Protein AF-A0A6A0AMP9-F1 (afdb_monomer_lite)

Foldseek 3Di:
DFDDFQNDTLDDDPPVCLQPPPPFPQSPVVNDDKAKDFQPDPQCVLQVAHDPAGIKIFDLVQKDKFLDDDSRWFKWFFADWDPPDQKIKTWIAGPVRRIDIHIDGPVCCVPPNVDDGRRMMTMHGNSVRMDGDDPVRNDRDHDD

Sequence (144 aa):
VVIFNRGRIEQQGSPNDIIKKPATPFIMKFVGETNQVPATAQLLRRVGFHTGKAWAMFRPSDMQISKTCSDKGAAAVVVERTNLGWTLKYLLRFDDDVEVEYSVARDQDERQYNFSIGQRIFVYVPPECIMGFEMHEIESAPLH

Secondary structure (DSSP, 8-state):
-EEEETTEEEEES-HHHHHHS-SSHHHHHHSS--EEEETT-HHHHHHT---SSSEEEE-GGG-EEESS--TTPEEEEEEEEEEETTEEEEEEEETTS-EEEEEEEHHHIIIII-PPTT-EEEEE--GGG-EEE-GGGS------

pLDDT: mean 92.0, std 8.62, range [39.75, 98.62]

Structure (mmCIF, N/CA/C/O backbone):
data_AF-A0A6A0AMP9-F1
#
_entry.id   AF-A0A6A0AMP9-F1
#
loop_
_atom_site.group_PDB
_atom_site.id
_atom_site.type_symbol
_atom_site.label_atom_id
_atom_site.label_alt_id
_atom_site.label_comp_id
_atom_site.label_asym_id
_atom_site.label_entity_id
_atom_site.label_seq_id
_atom_site.pdbx_PDB_ins_code
_atom_site.Cartn_x
_atom_site.Cartn_y
_atom_site.Cartn_z
_atom_site.occupancy
_atom_site.B_iso_or_equiv
_atom_site.auth_seq_id
_atom_site.auth_comp_id
_atom_site.auth_asym_id
_atom_site.auth_atom_id
_atom_site.pdbx_PDB_model_num
ATOM 1 N N . VAL A 1 1 ? 14.291 13.032 -16.143 1.00 87.88 1 VAL A N 1
ATOM 2 C CA . VAL A 1 1 ? 14.823 11.882 -15.377 1.00 87.88 1 VAL A CA 1
ATOM 3 C C . VAL A 1 1 ? 14.732 10.649 -16.250 1.00 87.88 1 VAL A C 1
ATOM 5 O O . VAL A 1 1 ? 13.761 10.518 -16.989 1.00 87.88 1 VAL A O 1
ATOM 8 N N . VAL A 1 2 ? 15.753 9.796 -16.205 1.00 90.19 2 VAL A N 1
ATOM 9 C CA . VAL A 1 2 ? 15.781 8.503 -16.898 1.00 90.19 2 VAL A CA 1
ATOM 10 C C . VAL A 1 2 ? 16.097 7.440 -15.854 1.00 90.19 2 VAL A C 1
ATOM 12 O O . VAL A 1 2 ? 17.065 7.602 -15.113 1.00 90.19 2 VAL A O 1
ATOM 15 N N . ILE A 1 3 ? 15.279 6.393 -15.782 1.00 88.62 3 ILE A N 1
ATOM 16 C CA . ILE A 1 3 ? 15.514 5.225 -14.933 1.00 88.62 3 ILE A CA 1
ATOM 17 C C . ILE A 1 3 ? 15.937 4.062 -15.827 1.00 88.62 3 ILE A C 1
ATOM 19 O O . ILE A 1 3 ? 15.292 3.785 -16.840 1.00 88.62 3 ILE A O 1
ATOM 23 N N . PHE A 1 4 ? 17.026 3.399 -15.447 1.00 89.56 4 PHE A N 1
ATOM 24 C CA . PHE A 1 4 ? 17.556 2.229 -16.137 1.00 89.56 4 PHE A CA 1
ATOM 25 C C . PHE A 1 4 ? 17.345 0.972 -15.301 1.00 89.56 4 PHE A C 1
ATOM 27 O O . PHE A 1 4 ? 17.499 1.001 -14.081 1.00 89.56 4 PHE A O 1
ATOM 34 N N . ASN A 1 5 ? 17.077 -0.138 -15.977 1.00 85.50 5 ASN A N 1
ATOM 35 C CA . ASN A 1 5 ? 17.053 -1.469 -15.392 1.00 85.50 5 ASN A CA 1
ATOM 36 C C . ASN A 1 5 ? 17.760 -2.434 -16.353 1.00 85.50 5 ASN A C 1
ATOM 38 O O . ASN A 1 5 ? 17.485 -2.434 -17.553 1.00 85.50 5 ASN A O 1
ATOM 42 N N . ARG A 1 6 ? 18.727 -3.214 -15.853 1.00 84.19 6 ARG A N 1
ATOM 43 C CA . ARG A 1 6 ? 19.511 -4.186 -16.650 1.00 84.19 6 ARG A CA 1
ATOM 44 C C . ARG A 1 6 ? 20.047 -3.624 -17.983 1.00 84.19 6 ARG A C 1
ATOM 46 O O . ARG A 1 6 ? 19.963 -4.261 -19.030 1.00 84.19 6 ARG A O 1
ATOM 53 N N . GLY A 1 7 ? 20.575 -2.398 -17.950 1.00 85.38 7 GLY A N 1
ATOM 54 C CA . GLY A 1 7 ? 21.169 -1.732 -19.117 1.00 85.38 7 GLY A CA 1
ATOM 55 C C . GLY A 1 7 ? 20.169 -1.214 -20.159 1.00 85.38 7 GLY A C 1
ATOM 56 O O . GLY A 1 7 ? 20.590 -0.733 -21.209 1.00 85.38 7 GLY A O 1
ATOM 57 N N . ARG A 1 8 ? 18.860 -1.277 -19.889 1.00 87.19 8 ARG A N 1
ATOM 58 C CA . ARG A 1 8 ? 17.802 -0.727 -20.748 1.00 87.19 8 ARG A CA 1
ATOM 59 C C . ARG A 1 8 ? 17.108 0.441 -20.060 1.00 87.19 8 ARG A C 1
ATOM 61 O O . ARG A 1 8 ? 17.032 0.482 -18.834 1.00 87.19 8 ARG A O 1
ATOM 68 N N . ILE A 1 9 ? 16.624 1.398 -20.854 1.00 90.88 9 ILE A N 1
ATOM 69 C CA . ILE A 1 9 ? 15.754 2.460 -20.342 1.00 90.88 9 ILE A CA 1
ATOM 70 C C . ILE A 1 9 ? 14.437 1.806 -19.939 1.00 90.88 9 ILE A C 1
ATOM 72 O O . ILE A 1 9 ? 13.746 1.241 -20.782 1.00 90.88 9 ILE A O 1
ATOM 76 N N . GLU A 1 10 ? 14.113 1.903 -18.657 1.00 92.12 10 GLU A N 1
ATOM 77 C CA . GLU A 1 10 ? 12.860 1.403 -18.105 1.00 92.12 10 GLU A CA 1
ATOM 78 C C . GLU A 1 10 ? 11.767 2.472 -18.235 1.00 92.12 10 GLU A C 1
ATOM 80 O O . GLU A 1 10 ? 10.661 2.199 -18.692 1.00 92.12 10 GLU A O 1
ATOM 85 N N . GLN A 1 11 ? 12.094 3.723 -17.885 1.00 93.56 11 GLN A N 1
ATOM 86 C CA . GLN A 1 11 ? 11.204 4.866 -18.082 1.00 93.56 11 GLN A CA 1
ATOM 87 C C . GLN A 1 11 ? 11.986 6.183 -18.168 1.00 93.56 11 GLN A C 1
ATOM 89 O O . GLN A 1 11 ? 12.971 6.401 -17.459 1.00 93.56 11 GLN A O 1
ATOM 94 N N . GLN A 1 12 ? 11.511 7.096 -19.013 1.00 94.69 12 GLN A N 1
ATOM 95 C CA . GLN A 1 12 ? 12.034 8.453 -19.160 1.00 94.69 12 GLN A CA 1
ATOM 96 C C . GLN A 1 12 ? 10.887 9.468 -19.085 1.00 94.69 12 GLN A C 1
ATOM 98 O O . GLN A 1 12 ? 9.855 9.290 -19.723 1.00 94.69 12 GLN A O 1
ATOM 103 N N . GLY A 1 13 ? 11.071 10.541 -18.313 1.00 92.75 13 GLY A N 1
ATOM 104 C CA . GLY A 1 13 ? 10.057 11.586 -18.132 1.00 92.75 13 GLY A CA 1
ATOM 105 C C . GLY A 1 13 ? 10.450 12.641 -17.098 1.00 92.75 13 GLY A C 1
ATOM 106 O O . GLY A 1 13 ? 11.598 12.682 -16.635 1.00 92.75 13 GLY A O 1
ATOM 107 N N . SER A 1 14 ? 9.513 13.514 -16.720 1.00 94.62 14 SER A N 1
ATOM 108 C CA . SER A 1 14 ? 9.728 14.412 -15.579 1.00 94.62 14 SER A CA 1
ATOM 109 C C . SER A 1 14 ? 9.754 13.607 -14.268 1.00 94.62 14 SER A C 1
ATOM 111 O O . SER A 1 14 ? 9.131 12.545 -14.204 1.00 94.62 14 SER A O 1
ATOM 113 N N . PRO A 1 15 ? 10.434 14.076 -13.201 1.00 89.44 15 PRO A N 1
ATOM 114 C CA . PRO A 1 15 ? 10.394 13.395 -11.902 1.00 89.44 15 PRO A CA 1
ATOM 115 C C . PRO A 1 15 ? 8.958 13.114 -11.434 1.00 89.44 15 PRO A C 1
ATOM 117 O O . PRO A 1 15 ? 8.649 12.026 -10.960 1.00 89.44 15 PRO A O 1
ATOM 120 N N . ASN A 1 16 ? 8.064 14.083 -11.635 1.00 90.81 16 ASN A N 1
ATOM 121 C CA . ASN A 1 16 ? 6.664 13.977 -11.251 1.00 90.81 16 ASN A CA 1
ATOM 122 C C . ASN A 1 16 ? 5.909 12.906 -12.061 1.00 90.81 16 ASN A C 1
ATOM 124 O O . ASN A 1 16 ? 5.075 12.211 -11.488 1.00 90.81 16 ASN A O 1
ATOM 128 N N . ASP A 1 17 ? 6.211 12.729 -13.351 1.00 90.81 17 ASP A N 1
ATOM 129 C CA . ASP A 1 17 ? 5.583 11.680 -14.169 1.00 90.81 17 ASP A CA 1
ATOM 130 C C . ASP A 1 17 ? 6.029 10.286 -13.736 1.00 90.81 17 ASP A C 1
ATOM 132 O O . ASP A 1 17 ? 5.190 9.406 -13.577 1.00 90.81 17 ASP A O 1
ATOM 136 N N . ILE A 1 18 ? 7.329 10.106 -13.481 1.00 89.31 18 ILE A N 1
ATOM 137 C CA . ILE A 1 18 ? 7.886 8.842 -12.978 1.00 89.31 18 ILE A CA 1
ATOM 138 C C . ILE A 1 18 ? 7.213 8.446 -11.653 1.00 89.31 18 ILE A C 1
ATOM 140 O O . ILE A 1 18 ? 6.854 7.289 -11.450 1.00 89.31 18 ILE A O 1
ATOM 144 N N . ILE A 1 19 ? 6.995 9.421 -10.764 1.00 86.69 19 ILE A N 1
ATOM 145 C CA . ILE A 1 19 ? 6.339 9.198 -9.472 1.00 86.69 19 ILE A CA 1
ATOM 146 C C . ILE A 1 19 ? 4.851 8.892 -9.645 1.00 86.69 19 ILE A C 1
ATOM 148 O O . ILE A 1 19 ? 4.359 7.953 -9.023 1.00 86.69 19 ILE A O 1
ATOM 152 N N . LYS A 1 20 ? 4.116 9.689 -10.426 1.00 87.31 20 LYS A N 1
ATOM 153 C CA . LYS A 1 20 ? 2.647 9.603 -10.499 1.00 87.31 20 LYS A CA 1
ATOM 154 C C . LYS A 1 20 ? 2.141 8.521 -11.443 1.00 87.31 20 LYS A C 1
ATOM 156 O O . LYS A 1 20 ? 1.018 8.062 -11.279 1.00 87.31 20 LYS A O 1
ATOM 161 N N . LYS A 1 21 ? 2.929 8.165 -12.454 1.00 89.62 21 LYS A N 1
ATOM 162 C CA . LYS A 1 21 ? 2.565 7.220 -13.512 1.00 89.62 21 LYS A CA 1
ATOM 163 C C . LYS A 1 21 ? 3.736 6.265 -13.760 1.00 89.62 21 LYS A C 1
ATOM 165 O O . LYS A 1 21 ? 4.399 6.370 -14.798 1.00 89.62 21 LYS A O 1
ATOM 170 N N . PRO A 1 22 ? 4.031 5.370 -12.801 1.00 92.00 22 PRO A N 1
ATOM 171 C CA . PRO A 1 22 ? 5.042 4.346 -13.011 1.00 92.00 22 PRO A CA 1
ATOM 172 C C . PRO A 1 22 ? 4.619 3.458 -14.186 1.00 92.00 22 PRO A C 1
ATOM 174 O O . PRO A 1 22 ? 3.502 2.947 -14.214 1.00 92.00 22 PRO A O 1
ATOM 177 N N . ALA A 1 23 ? 5.498 3.303 -15.174 1.00 91.44 23 ALA 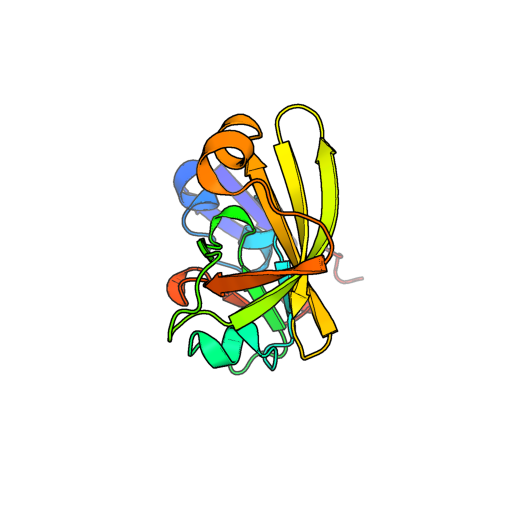A N 1
ATOM 178 C CA . ALA A 1 23 ? 5.209 2.519 -16.373 1.00 91.44 23 ALA A CA 1
ATOM 179 C C . ALA A 1 23 ? 5.328 1.008 -16.133 1.00 91.44 23 ALA A C 1
ATOM 181 O O . ALA A 1 23 ? 4.727 0.226 -16.866 1.00 91.44 23 ALA A O 1
ATOM 182 N N . THR A 1 24 ? 6.103 0.599 -15.124 1.00 94.25 24 THR A N 1
ATOM 183 C CA . THR A 1 24 ? 6.372 -0.810 -14.820 1.00 94.25 24 THR A CA 1
ATOM 184 C C . THR A 1 24 ? 6.345 -1.080 -13.311 1.00 94.25 24 THR A C 1
ATOM 186 O O . THR A 1 24 ? 6.559 -0.151 -12.518 1.00 94.25 24 THR A O 1
ATOM 189 N N . PRO A 1 25 ? 6.137 -2.348 -12.894 1.00 94.19 25 PRO A N 1
ATOM 190 C CA . PRO A 1 25 ? 6.220 -2.757 -11.490 1.00 94.19 25 PRO A CA 1
ATOM 191 C C . PRO A 1 25 ? 7.554 -2.372 -10.842 1.00 94.19 25 PRO A C 1
ATOM 193 O O . PRO A 1 25 ? 7.590 -1.912 -9.699 1.00 94.19 25 PRO A O 1
ATOM 196 N N . PHE A 1 26 ? 8.651 -2.491 -11.597 1.00 94.19 26 PHE A N 1
ATOM 197 C CA . PHE A 1 26 ? 9.975 -2.061 -11.163 1.00 94.19 26 PHE A CA 1
ATOM 198 C C . PHE A 1 26 ? 9.994 -0.576 -10.797 1.00 94.19 26 PHE A C 1
ATOM 200 O O . PHE A 1 26 ? 10.429 -0.228 -9.702 1.00 94.19 26 PHE A O 1
ATOM 207 N N . ILE A 1 27 ? 9.488 0.303 -11.671 1.00 93.25 27 ILE A N 1
ATOM 208 C CA . ILE A 1 27 ? 9.450 1.744 -11.385 1.00 93.25 27 ILE A CA 1
ATOM 209 C C . ILE A 1 27 ? 8.550 2.037 -10.187 1.00 93.25 27 ILE A C 1
ATOM 211 O O . ILE A 1 27 ? 8.920 2.831 -9.322 1.00 93.25 27 ILE A O 1
ATOM 215 N N . MET A 1 28 ? 7.384 1.390 -10.110 1.00 94.19 28 MET A N 1
ATOM 216 C CA . MET A 1 28 ? 6.441 1.607 -9.015 1.00 94.19 28 MET A CA 1
ATOM 217 C C . MET A 1 28 ? 7.086 1.337 -7.651 1.00 94.19 28 MET A C 1
ATOM 219 O O . MET A 1 28 ? 6.940 2.166 -6.753 1.00 94.19 28 MET A O 1
ATOM 223 N N . LYS A 1 29 ? 7.849 0.241 -7.543 1.00 92.81 29 LYS A N 1
ATOM 224 C CA . LYS A 1 29 ? 8.621 -0.142 -6.353 1.00 92.81 29 LYS A CA 1
ATOM 225 C C . LYS A 1 29 ? 9.889 0.697 -6.153 1.00 92.81 29 LYS A C 1
ATOM 227 O O . LYS A 1 29 ? 10.273 0.966 -5.022 1.00 92.81 29 LYS A O 1
ATOM 232 N N . PHE A 1 30 ? 10.569 1.094 -7.227 1.00 90.88 30 PHE A N 1
ATOM 233 C CA . PHE A 1 30 ? 11.819 1.856 -7.146 1.00 90.88 30 PHE A CA 1
ATOM 234 C C . PHE A 1 30 ? 11.603 3.254 -6.561 1.00 90.88 30 PHE A C 1
ATOM 236 O O . PHE A 1 30 ? 12.439 3.770 -5.825 1.00 90.88 30 PHE A O 1
ATOM 243 N N . VAL A 1 31 ? 10.480 3.881 -6.908 1.00 88.75 31 VAL A N 1
ATOM 244 C CA . VAL A 1 31 ? 10.219 5.292 -6.602 1.00 88.75 31 VAL A CA 1
ATOM 245 C C . VAL A 1 31 ? 9.563 5.482 -5.227 1.00 88.75 31 VAL A C 1
ATOM 247 O O . VAL A 1 31 ? 9.486 6.608 -4.736 1.00 88.75 31 VAL A O 1
ATOM 250 N N . GLY A 1 32 ? 9.108 4.409 -4.575 1.00 87.31 32 GLY A N 1
ATOM 251 C CA . GLY A 1 32 ? 8.528 4.491 -3.239 1.00 87.31 32 GLY A CA 1
ATOM 252 C C . GLY A 1 32 ? 8.084 3.150 -2.664 1.00 87.31 32 GLY A C 1
ATOM 253 O O . GLY A 1 32 ? 8.110 2.117 -3.329 1.00 87.31 32 GLY A O 1
ATOM 254 N N . GLU A 1 33 ? 7.654 3.191 -1.403 1.00 91.62 33 GLU A N 1
ATOM 255 C CA . GLU A 1 33 ? 7.105 2.029 -0.706 1.00 91.62 33 GLU A CA 1
ATOM 256 C C . GLU A 1 33 ? 5.839 1.508 -1.403 1.00 91.62 33 GLU A C 1
ATOM 258 O O . GLU A 1 33 ? 5.005 2.272 -1.899 1.00 91.62 33 GLU A O 1
ATOM 263 N N . THR A 1 34 ? 5.691 0.186 -1.418 1.00 96.19 34 THR A N 1
ATOM 264 C CA . THR A 1 34 ? 4.538 -0.510 -1.990 1.00 96.19 34 THR A CA 1
ATOM 265 C C . THR A 1 34 ? 4.120 -1.639 -1.064 1.00 96.19 34 THR A C 1
ATOM 267 O O . THR A 1 34 ? 4.967 -2.355 -0.533 1.00 96.19 34 THR A O 1
ATOM 270 N N . ASN A 1 35 ? 2.814 -1.823 -0.912 1.00 97.88 35 ASN A N 1
ATOM 271 C CA . ASN A 1 35 ? 2.262 -3.080 -0.435 1.00 97.88 35 ASN A CA 1
ATOM 272 C C . ASN A 1 35 ? 2.284 -4.078 -1.585 1.00 97.88 35 ASN A C 1
ATOM 274 O O . ASN A 1 35 ? 1.922 -3.718 -2.704 1.00 97.88 35 ASN A O 1
ATOM 278 N N . GLN A 1 36 ? 2.687 -5.314 -1.311 1.00 97.75 36 GLN A N 1
ATOM 279 C CA . GLN A 1 36 ? 2.683 -6.417 -2.269 1.00 97.75 36 GLN A CA 1
ATOM 280 C C . GLN A 1 36 ? 1.845 -7.540 -1.679 1.00 97.75 36 GLN A C 1
ATOM 282 O O . GLN A 1 36 ? 2.136 -8.023 -0.589 1.00 97.75 36 GLN A O 1
ATOM 287 N N . VAL A 1 37 ? 0.796 -7.939 -2.389 1.00 98.12 37 VAL A N 1
ATOM 288 C CA . VAL A 1 37 ? -0.166 -8.933 -1.910 1.00 98.12 37 VAL A CA 1
ATOM 289 C C . VAL A 1 37 ? -0.445 -9.969 -2.999 1.00 98.12 37 VAL A C 1
ATOM 291 O O . VAL A 1 37 ? -0.320 -9.653 -4.190 1.00 98.12 37 VAL A O 1
ATOM 294 N N . PRO A 1 38 ? -0.840 -11.201 -2.635 1.00 98.19 38 PRO A N 1
ATOM 295 C CA . PRO A 1 38 ? -1.304 -12.175 -3.614 1.00 98.19 38 PRO A CA 1
ATOM 296 C C . PRO A 1 38 ? -2.462 -11.606 -4.439 1.00 98.19 38 PRO A C 1
ATOM 298 O O . PRO A 1 38 ? -3.351 -10.950 -3.894 1.00 98.19 38 PRO A O 1
ATOM 301 N N . ALA A 1 39 ? -2.512 -11.899 -5.741 1.00 97.44 39 ALA A N 1
ATOM 302 C CA . ALA A 1 39 ? -3.609 -11.449 -6.607 1.00 97.44 39 ALA A CA 1
ATOM 303 C C . ALA A 1 39 ? -4.990 -11.980 -6.160 1.00 97.44 39 ALA A C 1
ATOM 305 O O . ALA A 1 39 ? -6.029 -11.433 -6.525 1.00 97.44 39 ALA A O 1
ATOM 306 N N . THR A 1 40 ? -5.005 -13.032 -5.337 1.00 96.94 40 THR A N 1
ATOM 307 C CA . THR A 1 40 ? -6.202 -13.636 -4.740 1.00 96.94 40 THR A CA 1
ATOM 308 C C . THR A 1 40 ? -6.670 -12.960 -3.451 1.00 96.94 40 THR A C 1
ATOM 310 O O . THR A 1 40 ? -7.712 -13.358 -2.922 1.00 96.94 40 THR A O 1
ATOM 313 N N . ALA A 1 41 ? -5.933 -11.965 -2.942 1.00 97.75 41 ALA A N 1
ATOM 314 C CA . ALA A 1 41 ? -6.234 -11.304 -1.677 1.00 97.75 41 ALA A CA 1
ATOM 315 C C . ALA A 1 41 ? -7.671 -10.756 -1.644 1.00 97.75 41 ALA A C 1
ATOM 317 O O . ALA A 1 41 ? -8.182 -10.192 -2.622 1.00 97.75 41 ALA A O 1
ATOM 318 N N . GLN A 1 42 ? -8.327 -10.897 -0.493 1.00 95.94 42 GLN A N 1
ATOM 319 C CA . GLN A 1 42 ? -9.697 -10.456 -0.247 1.00 95.94 42 GLN A CA 1
ATOM 320 C C . GLN A 1 42 ? -9.875 -8.974 -0.579 1.00 95.94 42 GLN A C 1
ATOM 322 O O . GLN A 1 42 ? -10.888 -8.610 -1.178 1.00 95.94 42 GLN A O 1
ATOM 327 N N . LEU A 1 43 ? -8.882 -8.142 -0.245 1.00 96.81 43 LEU A N 1
ATOM 328 C CA . LEU A 1 43 ? -8.857 -6.724 -0.594 1.00 96.81 43 LEU A CA 1
ATOM 329 C C . LEU A 1 43 ? -9.073 -6.505 -2.095 1.00 96.81 43 LEU A C 1
ATOM 331 O O . LEU A 1 43 ? -10.001 -5.796 -2.480 1.00 96.81 43 LEU A O 1
ATOM 335 N N . LEU A 1 44 ? -8.262 -7.153 -2.935 1.00 96.94 44 LEU A N 1
ATOM 336 C CA . LEU A 1 44 ? -8.299 -6.981 -4.390 1.00 96.94 44 LEU A CA 1
ATOM 337 C C . LEU A 1 44 ? -9.633 -7.437 -4.979 1.00 96.94 44 LEU A C 1
ATOM 339 O O . LEU A 1 44 ? -10.251 -6.729 -5.773 1.00 96.94 44 LEU A O 1
ATOM 343 N N . ARG A 1 45 ? -10.125 -8.590 -4.517 1.00 94.31 45 ARG A N 1
ATOM 344 C CA . ARG A 1 45 ? -11.443 -9.102 -4.903 1.00 94.31 45 ARG A CA 1
ATOM 345 C C . ARG A 1 45 ? -12.566 -8.140 -4.530 1.00 94.31 45 ARG A C 1
ATOM 347 O O . ARG A 1 45 ? -13.515 -7.996 -5.295 1.00 94.31 45 ARG A O 1
ATOM 354 N N . ARG A 1 46 ? -12.485 -7.497 -3.361 1.00 94.44 46 ARG A N 1
ATOM 355 C CA . ARG A 1 46 ? -13.543 -6.607 -2.869 1.00 94.44 46 ARG A CA 1
ATOM 356 C C . ARG A 1 46 ? -13.606 -5.293 -3.638 1.00 94.44 46 ARG A C 1
ATOM 358 O O . ARG A 1 46 ? -14.705 -4.802 -3.878 1.00 94.44 46 ARG A O 1
ATOM 365 N N . VAL A 1 47 ? -12.456 -4.774 -4.063 1.00 94.69 47 VAL A N 1
ATOM 366 C CA . VAL A 1 47 ? -12.382 -3.571 -4.908 1.00 94.69 47 VAL A CA 1
ATOM 367 C C . VAL A 1 47 ? -12.629 -3.866 -6.394 1.00 94.69 47 VAL A C 1
ATOM 369 O O . VAL A 1 47 ? -12.705 -2.936 -7.191 1.00 94.69 47 VAL A O 1
ATOM 372 N N . GLY A 1 48 ? -12.794 -5.139 -6.775 1.00 94.62 48 GLY A N 1
ATOM 373 C CA . GLY A 1 48 ? -13.063 -5.553 -8.156 1.00 94.62 48 GLY A CA 1
ATOM 374 C C . GLY A 1 48 ? -11.831 -5.516 -9.063 1.00 94.62 48 GLY A C 1
ATOM 375 O O . GLY A 1 48 ? -11.964 -5.362 -10.275 1.00 94.62 48 GLY A O 1
ATOM 376 N N . PHE A 1 49 ? -10.630 -5.624 -8.490 1.00 96.31 49 PHE A N 1
ATOM 377 C CA . PHE A 1 49 ? -9.398 -5.707 -9.263 1.00 96.31 49 PHE A CA 1
ATOM 378 C C . PHE A 1 49 ? -9.141 -7.151 -9.707 1.00 96.31 49 PHE A C 1
ATOM 380 O O . PHE A 1 49 ? -9.147 -8.079 -8.896 1.00 96.31 49 PHE A O 1
ATOM 387 N N . HIS A 1 50 ? -8.876 -7.330 -11.000 1.00 95.12 50 HIS A N 1
ATOM 388 C CA . HIS A 1 50 ? -8.579 -8.622 -11.608 1.00 95.12 50 HIS A CA 1
ATOM 389 C C . HIS A 1 50 ? -7.313 -8.516 -12.458 1.00 95.12 50 HIS A C 1
ATOM 391 O O . HIS A 1 50 ? -7.140 -7.564 -13.216 1.00 95.12 50 HIS A O 1
ATOM 397 N N . THR A 1 51 ? -6.440 -9.513 -12.357 1.00 96.00 51 THR A N 1
ATOM 398 C CA . THR A 1 51 ? -5.212 -9.612 -13.149 1.00 96.00 51 THR A CA 1
ATOM 399 C C . THR A 1 51 ? -4.923 -11.074 -13.475 1.00 96.00 51 THR A C 1
ATOM 401 O O . THR A 1 51 ? -5.315 -11.965 -12.725 1.00 96.00 51 THR A O 1
ATOM 404 N N . GLY A 1 52 ? -4.238 -11.326 -14.592 1.00 96.81 52 GLY A N 1
ATOM 405 C CA . GLY A 1 52 ? -3.700 -12.652 -14.924 1.00 96.81 52 GLY A CA 1
ATOM 406 C C . GLY A 1 52 ? -2.364 -12.964 -14.237 1.00 96.81 52 GLY A C 1
ATOM 407 O O . GLY A 1 52 ? -1.788 -14.015 -14.492 1.00 96.81 52 GLY A O 1
ATOM 408 N N . LYS A 1 53 ? -1.855 -12.036 -13.422 1.00 97.25 53 LYS A N 1
ATOM 409 C CA . LYS A 1 53 ? -0.577 -12.128 -12.710 1.00 97.25 53 LYS A CA 1
ATOM 410 C C . LYS A 1 53 ? -0.753 -12.736 -11.319 1.00 97.25 53 LYS A C 1
ATOM 412 O O . LYS A 1 53 ? -1.829 -12.620 -10.736 1.00 97.25 53 LYS A O 1
ATOM 417 N N . ALA A 1 54 ? 0.301 -13.330 -10.764 1.00 97.50 54 ALA A N 1
ATOM 418 C CA . ALA A 1 54 ? 0.240 -13.947 -9.434 1.00 97.50 54 ALA A CA 1
ATOM 419 C C . ALA A 1 54 ? 0.151 -12.934 -8.274 1.00 97.50 54 ALA A C 1
ATOM 421 O O . ALA A 1 54 ? -0.409 -13.250 -7.220 1.00 97.50 54 ALA A O 1
ATOM 422 N N . TRP A 1 55 ? 0.670 -11.718 -8.461 1.00 98.25 55 TRP A N 1
ATOM 423 C CA . TRP A 1 55 ? 0.755 -10.696 -7.417 1.00 98.25 55 TRP A CA 1
ATOM 424 C C . TRP A 1 55 ? 0.168 -9.364 -7.868 1.00 98.25 55 TRP A C 1
ATOM 426 O O . TRP A 1 55 ? 0.032 -9.089 -9.063 1.00 98.25 55 TRP A O 1
ATOM 436 N N . ALA A 1 56 ? -0.162 -8.516 -6.897 1.00 98.19 56 ALA A N 1
ATOM 437 C CA . ALA A 1 56 ? -0.489 -7.121 -7.137 1.00 98.19 56 ALA A CA 1
ATOM 438 C C . ALA A 1 56 ? 0.172 -6.213 -6.102 1.00 98.19 56 ALA A C 1
ATOM 440 O O . ALA A 1 56 ? 0.448 -6.624 -4.973 1.00 98.19 56 ALA A O 1
ATOM 441 N N . MET A 1 57 ? 0.419 -4.970 -6.498 1.00 97.88 57 MET A N 1
ATOM 442 C CA . MET A 1 57 ? 0.966 -3.947 -5.624 1.00 97.88 57 MET A CA 1
ATOM 443 C C . MET A 1 57 ? 0.205 -2.632 -5.729 1.00 97.88 57 MET A C 1
ATOM 445 O O . MET A 1 57 ? -0.403 -2.330 -6.755 1.00 97.88 57 MET A O 1
ATOM 449 N N . PHE A 1 58 ? 0.271 -1.846 -4.665 1.00 97.38 58 PHE A N 1
ATOM 450 C CA . PHE A 1 58 ? -0.286 -0.497 -4.572 1.00 97.38 58 PHE A CA 1
ATOM 451 C C . PHE A 1 58 ? 0.474 0.283 -3.501 1.00 97.38 58 PHE A C 1
ATOM 453 O O . PHE A 1 58 ? 1.158 -0.308 -2.658 1.00 97.38 58 PHE A O 1
ATOM 460 N N . ARG A 1 59 ? 0.392 1.616 -3.515 1.00 95.62 59 ARG A N 1
ATOM 461 C CA . ARG A 1 59 ? 1.095 2.421 -2.509 1.00 95.62 59 ARG A CA 1
ATOM 462 C C . ARG A 1 59 ? 0.273 2.535 -1.231 1.00 95.62 59 ARG A C 1
ATOM 464 O O . ARG A 1 59 ? -0.946 2.697 -1.320 1.00 95.62 59 ARG A O 1
ATOM 471 N N . PRO A 1 60 ? 0.921 2.566 -0.053 1.00 95.25 60 PRO A N 1
ATOM 472 C CA . PRO A 1 60 ? 0.243 2.899 1.198 1.00 95.25 60 PRO A CA 1
ATOM 473 C C . PRO A 1 60 ? -0.559 4.208 1.112 1.00 95.25 60 PRO A C 1
ATOM 475 O O . PRO A 1 60 ? -1.652 4.305 1.657 1.00 95.25 60 PRO A O 1
ATOM 478 N N . SER A 1 61 ? -0.050 5.200 0.372 1.00 91.69 61 SER A N 1
ATOM 479 C CA . SER A 1 61 ? -0.701 6.503 0.182 1.00 91.69 61 SER A CA 1
ATOM 480 C C . SER A 1 61 ? -1.985 6.465 -0.648 1.00 91.69 61 SER A C 1
ATOM 482 O O . SER A 1 61 ? -2.788 7.387 -0.547 1.00 91.69 61 SER A O 1
ATOM 484 N N . ASP A 1 62 ? -2.171 5.439 -1.481 1.00 93.31 62 ASP A N 1
ATOM 485 C CA . ASP A 1 62 ? -3.342 5.319 -2.362 1.00 93.31 62 ASP A CA 1
ATOM 486 C C . ASP A 1 62 ? -4.533 4.670 -1.635 1.00 93.31 62 ASP A C 1
ATOM 488 O O . ASP A 1 62 ? -5.661 4.661 -2.132 1.00 93.31 62 ASP A O 1
ATOM 492 N N . MET A 1 63 ? -4.289 4.129 -0.438 1.00 95.19 63 MET A N 1
ATOM 493 C CA . MET A 1 63 ? -5.303 3.501 0.395 1.00 95.19 63 MET A CA 1
ATOM 494 C C . MET A 1 63 ? -6.201 4.542 1.063 1.00 95.19 63 MET A C 1
ATOM 496 O O . MET A 1 63 ? -5.760 5.572 1.574 1.00 95.19 63 MET A O 1
ATOM 500 N N . GLN A 1 64 ? -7.483 4.210 1.136 1.00 94.06 64 GLN A N 1
ATOM 501 C CA . GLN A 1 64 ? -8.504 4.962 1.848 1.00 94.06 64 GLN A CA 1
ATOM 502 C C . GLN A 1 64 ? -9.027 4.102 2.993 1.00 94.06 64 GLN A C 1
ATOM 504 O O . GLN A 1 64 ? -9.395 2.945 2.785 1.00 94.06 64 GLN A O 1
ATOM 509 N N . ILE A 1 65 ? -9.072 4.663 4.202 1.00 93.62 65 ILE A N 1
ATOM 510 C CA . ILE A 1 65 ? -9.498 3.936 5.400 1.00 93.62 65 ILE A CA 1
ATOM 511 C C . ILE A 1 65 ? -10.736 4.587 6.004 1.00 93.62 65 ILE A C 1
ATOM 513 O O . ILE A 1 65 ? -10.828 5.807 6.124 1.00 93.62 65 ILE A O 1
ATOM 517 N N . SER A 1 66 ? -11.687 3.756 6.420 1.00 91.94 66 SER A N 1
ATOM 518 C CA . SER A 1 66 ? -12.911 4.158 7.105 1.00 91.94 66 SER A CA 1
ATOM 519 C C . SER A 1 66 ? -13.115 3.350 8.388 1.00 91.94 66 SER A C 1
ATOM 521 O O . SER A 1 66 ? -12.808 2.160 8.451 1.00 91.94 66 SER A O 1
ATOM 523 N N . LYS A 1 67 ? -13.685 3.994 9.414 1.00 91.62 67 LYS A N 1
ATOM 524 C CA . LYS A 1 67 ? -14.172 3.325 10.638 1.00 91.62 67 LYS A CA 1
ATOM 525 C C . LYS A 1 67 ? -15.518 2.634 10.423 1.00 91.62 67 LYS A C 1
ATOM 527 O O . LYS A 1 67 ? -15.870 1.722 11.161 1.00 91.62 67 LYS A O 1
ATOM 532 N N . THR A 1 68 ? -16.267 3.084 9.422 1.00 88.62 68 THR A N 1
ATOM 533 C CA . THR A 1 68 ? -17.607 2.592 9.110 1.00 88.62 68 THR A CA 1
ATOM 534 C C . THR A 1 68 ? -17.546 1.669 7.907 1.00 88.62 68 THR A C 1
ATOM 536 O O . THR A 1 68 ? -16.819 1.944 6.947 1.00 88.62 68 THR A O 1
ATOM 539 N N . CYS A 1 69 ? -18.334 0.596 7.961 1.00 85.25 69 CYS A N 1
ATOM 540 C CA . CYS A 1 69 ? -18.490 -0.334 6.852 1.00 85.25 69 CYS A CA 1
ATOM 541 C C . CYS A 1 69 ? -18.940 0.412 5.595 1.00 85.25 69 CYS A C 1
ATOM 543 O O . CYS A 1 69 ? -19.868 1.219 5.648 1.00 85.25 69 CYS A O 1
ATOM 545 N N . SER A 1 70 ? -18.277 0.136 4.476 1.00 78.31 70 SER A N 1
ATOM 546 C CA . SER A 1 70 ? -18.696 0.592 3.157 1.00 78.31 70 SER A CA 1
ATOM 547 C C . SER A 1 70 ? -18.811 -0.606 2.226 1.00 78.31 70 SER A C 1
ATOM 549 O O . SER A 1 70 ? -18.095 -1.597 2.377 1.00 78.31 70 SER A O 1
ATOM 551 N N . ASP A 1 71 ? -19.679 -0.506 1.222 1.00 77.88 71 ASP A N 1
ATOM 552 C CA . ASP A 1 71 ? -19.905 -1.608 0.280 1.00 77.88 71 ASP A CA 1
ATOM 553 C C . ASP A 1 71 ? -18.651 -1.964 -0.532 1.00 77.88 71 ASP A C 1
ATOM 555 O O . ASP A 1 71 ? -18.510 -3.097 -0.992 1.00 77.88 71 ASP A O 1
ATOM 559 N N . LYS A 1 72 ? -17.728 -1.007 -0.682 1.00 82.00 72 LYS A N 1
ATOM 560 C CA . LYS A 1 72 ? -16.529 -1.118 -1.524 1.00 82.00 72 LYS A CA 1
ATOM 561 C C . LYS A 1 72 ? -15.254 -1.463 -0.748 1.00 82.00 72 LYS A C 1
ATOM 563 O O . LYS A 1 72 ? -14.278 -1.876 -1.364 1.00 82.00 72 LYS A O 1
ATOM 568 N N . GLY A 1 73 ? -15.237 -1.297 0.575 1.00 88.31 73 GLY A N 1
ATOM 569 C CA . GLY A 1 73 ? -14.064 -1.577 1.404 1.00 88.31 73 GLY A CA 1
ATOM 570 C C . GLY A 1 73 ? -13.956 -3.048 1.807 1.00 88.31 73 GLY A C 1
ATOM 571 O O . GLY A 1 73 ? -14.962 -3.711 2.064 1.00 88.31 73 GLY A O 1
ATOM 572 N N . ALA A 1 74 ? -12.729 -3.557 1.899 1.00 95.44 74 ALA A N 1
ATOM 573 C CA . ALA A 1 74 ? -12.429 -4.816 2.570 1.00 95.44 74 ALA A CA 1
ATOM 574 C C . ALA A 1 74 ? -12.164 -4.569 4.055 1.00 95.44 74 ALA A C 1
ATOM 576 O O . ALA A 1 74 ? -11.546 -3.577 4.437 1.00 95.44 74 ALA A O 1
ATOM 577 N N . ALA A 1 75 ? -12.662 -5.462 4.899 1.00 96.12 75 ALA A N 1
ATOM 578 C CA . ALA A 1 75 ? -12.555 -5.311 6.336 1.00 96.12 75 ALA A CA 1
ATOM 579 C C . ALA A 1 75 ? -11.189 -5.818 6.832 1.00 96.12 75 ALA A C 1
ATOM 581 O O . ALA A 1 75 ? -10.733 -6.878 6.414 1.00 96.12 75 ALA A O 1
ATOM 582 N N . ALA A 1 76 ? -10.550 -5.057 7.717 1.00 97.69 76 ALA A N 1
ATOM 583 C CA . ALA A 1 76 ? -9.239 -5.361 8.285 1.00 97.69 76 ALA A CA 1
ATOM 584 C C . ALA A 1 76 ? -9.199 -5.005 9.775 1.00 97.69 76 ALA A C 1
ATOM 586 O O . ALA A 1 76 ? -10.037 -4.249 10.272 1.00 97.69 76 ALA A O 1
ATOM 587 N N . VAL A 1 77 ? -8.228 -5.549 10.500 1.00 98.12 77 VAL A N 1
ATOM 588 C CA . VAL A 1 77 ? -7.934 -5.199 11.892 1.00 98.12 77 VAL A CA 1
ATOM 589 C C . VAL A 1 77 ? -6.590 -4.491 11.963 1.00 98.12 77 VAL A C 1
ATOM 591 O O . VAL A 1 77 ? -5.633 -4.901 11.312 1.00 98.12 77 VAL A O 1
ATOM 594 N N . VAL A 1 78 ? -6.511 -3.440 12.776 1.00 98.19 78 VAL A N 1
ATOM 595 C CA . VAL A 1 78 ? -5.235 -2.803 13.118 1.00 98.19 78 VAL A CA 1
ATOM 596 C C . VAL A 1 78 ? -4.457 -3.734 14.039 1.00 98.19 78 VAL A C 1
ATOM 598 O O . VAL A 1 78 ? -4.872 -3.954 15.176 1.00 98.19 78 VAL A O 1
ATOM 601 N N . VAL A 1 79 ? -3.345 -4.288 13.565 1.00 98.31 79 VAL A N 1
ATOM 602 C CA . VAL A 1 79 ? -2.518 -5.212 14.358 1.00 98.31 79 VAL A CA 1
ATOM 603 C C . VAL A 1 79 ? -1.350 -4.500 15.033 1.00 98.31 79 VAL A C 1
ATOM 605 O O . VAL A 1 79 ? -1.005 -4.839 16.161 1.00 98.31 79 VAL A O 1
ATOM 608 N N . GLU A 1 80 ? -0.810 -3.454 14.406 1.00 97.88 80 GLU A N 1
ATOM 609 C CA . GLU A 1 80 ? 0.305 -2.675 14.947 1.00 97.88 80 GLU A CA 1
ATOM 610 C C . GLU A 1 80 ? 0.124 -1.180 14.672 1.00 97.88 80 GLU A C 1
ATOM 612 O O . GLU A 1 80 ? -0.479 -0.778 13.672 1.00 97.88 80 GLU A O 1
ATOM 617 N N . ARG A 1 81 ? 0.667 -0.354 15.572 1.00 95.69 81 ARG A N 1
ATOM 618 C CA . ARG A 1 81 ? 0.760 1.100 15.437 1.00 95.69 81 ARG A CA 1
ATOM 619 C C . ARG A 1 81 ? 2.174 1.546 15.791 1.00 95.69 81 ARG A C 1
ATOM 621 O O . ARG A 1 81 ? 2.552 1.505 16.961 1.00 95.69 81 ARG A O 1
ATOM 628 N N . THR A 1 82 ? 2.899 2.063 14.805 1.00 95.31 82 THR A N 1
ATOM 629 C CA . THR A 1 82 ? 4.317 2.412 14.9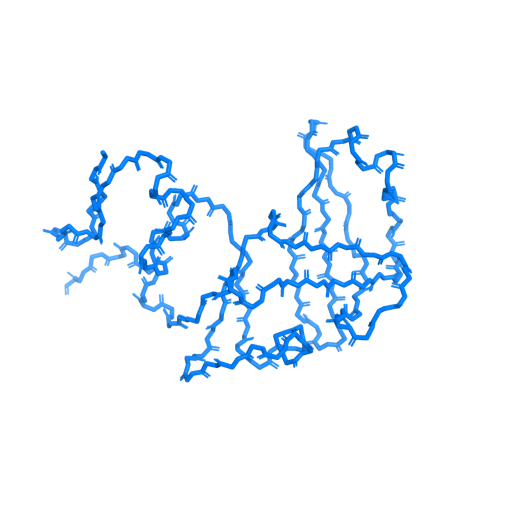39 1.00 95.31 82 THR A CA 1
ATOM 630 C C . THR A 1 82 ? 4.544 3.883 14.653 1.00 95.31 82 THR A C 1
ATOM 632 O O . THR A 1 82 ? 4.112 4.432 13.640 1.00 95.31 82 THR A O 1
ATOM 635 N N . ASN A 1 83 ? 5.220 4.548 15.587 1.00 92.19 83 ASN A N 1
ATOM 636 C CA . ASN A 1 83 ? 5.442 5.981 15.537 1.00 92.19 83 ASN A CA 1
ATOM 637 C C . ASN A 1 83 ? 6.855 6.295 15.037 1.00 92.19 83 ASN A C 1
ATOM 639 O O . ASN A 1 83 ? 7.834 6.020 15.727 1.00 92.19 83 ASN A O 1
ATOM 643 N N . LEU A 1 84 ? 6.948 6.904 13.856 1.00 92.56 84 LEU A N 1
ATOM 644 C CA . LEU A 1 84 ? 8.202 7.244 13.182 1.00 92.56 84 LEU A CA 1
ATOM 645 C C . LEU A 1 84 ? 8.423 8.766 13.167 1.00 92.56 84 LEU A C 1
ATOM 647 O O . LEU A 1 84 ? 8.820 9.362 12.166 1.00 92.56 84 LEU A O 1
ATOM 651 N N . GLY A 1 85 ? 8.115 9.424 14.287 1.00 91.56 85 GLY A N 1
ATOM 652 C CA . GLY A 1 85 ? 8.219 10.874 14.427 1.00 91.56 85 GLY A CA 1
ATOM 653 C C . GLY A 1 85 ? 7.015 11.584 13.813 1.00 91.56 85 GLY A C 1
ATOM 654 O O . GLY A 1 85 ? 5.986 11.730 14.475 1.00 91.56 85 GLY A O 1
ATOM 655 N N . TRP A 1 86 ? 7.149 12.039 12.568 1.00 91.00 86 TRP A N 1
ATOM 656 C CA . TRP A 1 86 ? 6.118 12.808 11.849 1.00 91.00 86 TRP A CA 1
ATOM 657 C C . TRP A 1 86 ? 5.111 11.905 11.134 1.00 91.00 86 TRP A C 1
ATOM 659 O O . TRP A 1 86 ? 3.976 12.310 10.887 1.00 91.00 86 TRP A O 1
ATOM 669 N N . THR A 1 87 ? 5.526 10.673 10.846 1.00 91.56 87 THR A N 1
ATOM 670 C CA . THR A 1 87 ? 4.711 9.652 10.196 1.00 91.56 87 THR A CA 1
ATOM 671 C C . THR A 1 87 ? 4.312 8.602 11.213 1.00 91.56 87 THR A C 1
ATOM 673 O O . THR A 1 87 ? 5.110 8.185 12.056 1.00 91.56 87 THR A O 1
ATOM 676 N N . LEU A 1 88 ? 3.076 8.146 11.102 1.00 93.25 88 LEU A N 1
ATOM 677 C CA . LEU A 1 88 ? 2.576 6.993 11.812 1.00 93.25 88 LEU A CA 1
ATOM 678 C C . LEU A 1 88 ? 2.315 5.873 10.802 1.00 93.25 88 LEU A C 1
ATOM 680 O O . LEU A 1 88 ? 1.677 6.100 9.772 1.00 93.25 88 LEU A O 1
ATOM 684 N N . LYS A 1 89 ? 2.832 4.682 11.097 1.00 95.19 89 LYS A N 1
ATOM 685 C CA . LYS A 1 89 ? 2.578 3.468 10.325 1.00 95.19 89 LYS A CA 1
ATOM 686 C C . LYS A 1 89 ? 1.594 2.577 11.068 1.00 95.19 89 LYS A C 1
ATOM 688 O O . LYS A 1 89 ? 1.725 2.363 12.272 1.00 95.19 89 LYS A O 1
ATOM 693 N N . TYR A 1 90 ? 0.629 2.052 10.334 1.00 96.81 90 TYR A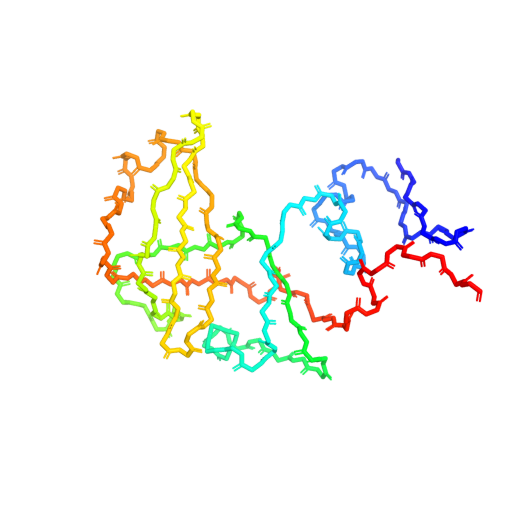 N 1
ATOM 694 C CA . TYR A 1 90 ? -0.289 1.023 10.782 1.00 96.81 90 TYR A CA 1
ATOM 695 C C . TYR A 1 90 ? -0.040 -0.245 9.985 1.00 96.81 90 TYR A C 1
ATOM 697 O O . TYR A 1 90 ? -0.016 -0.199 8.756 1.00 96.81 90 TYR A O 1
ATOM 705 N N . LEU A 1 91 ? 0.081 -1.370 10.679 1.00 97.88 91 LEU A N 1
ATOM 706 C CA . LEU A 1 91 ? -0.0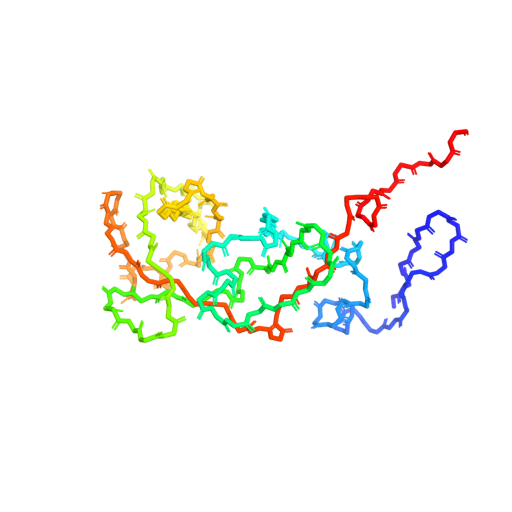08 -2.679 10.047 1.00 97.88 91 LEU A CA 1
ATOM 707 C C . LEU A 1 91 ? -1.458 -3.149 10.147 1.00 97.88 91 LEU A C 1
ATOM 709 O O . LEU A 1 91 ? -2.061 -3.125 11.228 1.00 97.88 91 LEU A O 1
ATOM 713 N N . LEU A 1 92 ? -2.032 -3.520 9.009 1.00 98.25 92 LEU A N 1
ATOM 714 C CA . LEU A 1 92 ? -3.435 -3.885 8.865 1.00 98.25 92 LEU A CA 1
ATOM 715 C C . LEU A 1 92 ? -3.523 -5.318 8.363 1.00 98.25 92 LEU A C 1
ATOM 717 O O . LEU A 1 92 ? -2.945 -5.629 7.326 1.00 98.25 92 LEU A O 1
ATOM 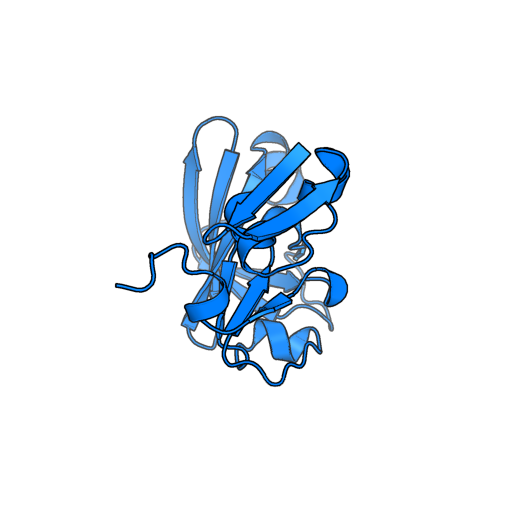721 N N . ARG A 1 93 ? -4.286 -6.162 9.055 1.00 98.62 93 ARG A N 1
ATOM 722 C CA . ARG A 1 93 ? -4.490 -7.561 8.668 1.00 98.62 93 ARG A CA 1
ATOM 723 C C . ARG A 1 93 ? -5.927 -7.805 8.224 1.00 98.62 93 ARG A C 1
ATOM 725 O O . ARG A 1 93 ? -6.862 -7.469 8.956 1.00 98.62 93 ARG A O 1
ATOM 732 N N . PHE A 1 94 ? -6.095 -8.373 7.037 1.00 97.94 94 PHE A N 1
ATOM 733 C CA . PHE A 1 94 ? -7.385 -8.787 6.479 1.00 97.94 94 PHE A CA 1
ATOM 734 C C . PHE A 1 94 ? -7.823 -10.158 7.021 1.00 97.94 94 PHE A C 1
ATOM 736 O O . PHE A 1 94 ? -7.086 -10.808 7.760 1.00 97.94 94 PHE A O 1
ATOM 743 N N . ASP A 1 95 ? -9.041 -10.596 6.687 1.00 95.38 95 ASP A N 1
ATOM 744 C CA . ASP A 1 95 ? -9.592 -11.867 7.193 1.00 95.38 95 ASP A CA 1
ATOM 745 C C . ASP A 1 95 ? -8.950 -13.105 6.554 1.00 95.38 95 ASP A C 1
ATOM 747 O O . ASP A 1 95 ? -9.126 -14.213 7.050 1.00 95.38 95 ASP A O 1
ATOM 751 N N . ASP A 1 96 ? -8.236 -12.922 5.445 1.00 97.19 96 ASP A N 1
ATOM 752 C CA . ASP A 1 96 ? -7.452 -13.947 4.758 1.00 97.19 96 ASP A CA 1
ATOM 753 C C . ASP A 1 96 ? -5.965 -13.925 5.152 1.00 97.19 96 ASP A C 1
ATOM 755 O O . ASP A 1 96 ? -5.123 -14.409 4.398 1.00 97.19 96 ASP A O 1
ATOM 759 N N . ASP A 1 97 ? -5.648 -13.339 6.312 1.00 97.81 97 ASP A N 1
ATOM 760 C CA . ASP A 1 97 ? -4.303 -13.206 6.891 1.00 97.81 97 ASP A CA 1
ATOM 761 C C . ASP A 1 97 ? -3.301 -12.394 6.052 1.00 97.81 97 ASP A C 1
ATOM 763 O O . ASP A 1 97 ? -2.125 -12.293 6.403 1.00 97.81 97 ASP A O 1
ATOM 767 N N . VAL A 1 98 ? -3.754 -11.748 4.975 1.00 98.25 98 VAL A N 1
ATOM 768 C CA . VAL A 1 98 ? -2.932 -10.803 4.217 1.00 98.25 98 VAL A CA 1
ATOM 769 C C . VAL A 1 98 ? -2.721 -9.540 5.048 1.00 98.25 98 VAL A C 1
ATOM 771 O O . VAL A 1 98 ? -3.672 -8.964 5.582 1.00 98.25 98 VAL A O 1
ATOM 774 N N . GLU A 1 99 ? -1.474 -9.084 5.123 1.00 98.25 99 GLU A N 1
ATOM 775 C CA . GLU A 1 99 ? -1.094 -7.862 5.826 1.00 98.25 99 GLU A CA 1
ATOM 776 C C . GLU A 1 99 ? -0.666 -6.764 4.852 1.00 98.25 99 GLU A C 1
ATOM 778 O O . GLU A 1 99 ? -0.040 -7.022 3.823 1.00 98.25 99 GLU A O 1
ATOM 783 N N . VAL A 1 100 ? -1.028 -5.524 5.177 1.00 98.19 100 VAL A N 1
ATOM 784 C CA . VAL A 1 100 ? -0.647 -4.328 4.421 1.00 98.19 100 VAL A CA 1
ATOM 785 C C . VAL A 1 100 ? -0.271 -3.201 5.374 1.00 98.19 100 VAL A C 1
ATOM 787 O O . VAL A 1 100 ? -0.871 -3.037 6.439 1.00 98.19 100 VAL A O 1
ATOM 790 N N . GLU A 1 101 ? 0.692 -2.385 4.971 1.00 97.69 101 GLU A N 1
ATOM 791 C CA . GLU A 1 101 ? 1.065 -1.164 5.670 1.00 97.69 101 GLU A CA 1
ATOM 792 C C . GLU A 1 101 ? 0.229 0.023 5.191 1.00 97.69 101 GLU A C 1
ATOM 794 O O . GLU A 1 101 ? 0.014 0.228 3.995 1.00 97.69 101 GLU A O 1
ATOM 799 N N . TYR A 1 102 ? -0.179 0.865 6.133 1.00 96.19 102 TYR A N 1
ATOM 800 C CA . TYR A 1 102 ? -0.724 2.187 5.864 1.00 96.19 102 TYR A CA 1
ATOM 801 C C . TYR A 1 102 ? 0.105 3.251 6.576 1.00 96.19 102 TYR A C 1
ATOM 803 O O . TYR A 1 102 ? 0.384 3.132 7.768 1.00 96.19 102 TYR A O 1
ATOM 811 N N . SER A 1 103 ? 0.463 4.309 5.854 1.00 92.19 103 SER A N 1
ATOM 812 C CA . SER A 1 103 ? 1.278 5.411 6.366 1.00 92.19 103 SER A CA 1
ATOM 813 C C . SER A 1 103 ? 0.485 6.707 6.306 1.00 92.19 103 SER A C 1
ATOM 815 O O . SER A 1 103 ? -0.049 7.064 5.257 1.00 92.19 103 SER A O 1
ATOM 817 N N . VAL A 1 104 ? 0.441 7.432 7.419 1.00 93.12 104 VAL A N 1
ATOM 818 C CA . VAL A 1 104 ? -0.293 8.695 7.542 1.00 93.12 104 VAL A CA 1
ATOM 819 C C . VAL A 1 104 ? 0.522 9.712 8.339 1.00 93.12 104 VAL A C 1
ATOM 821 O O . VAL A 1 104 ? 1.313 9.349 9.212 1.00 93.12 104 VAL A O 1
ATOM 824 N N . ALA A 1 105 ? 0.355 10.998 8.032 1.00 93.19 105 ALA A N 1
ATOM 825 C CA . ALA A 1 105 ? 0.941 12.062 8.839 1.00 93.19 105 ALA A CA 1
ATOM 826 C C . ALA A 1 105 ? 0.295 12.083 10.234 1.00 93.19 105 ALA A C 1
ATOM 828 O O . ALA A 1 105 ? -0.912 11.876 10.374 1.00 93.19 105 ALA A O 1
ATOM 829 N N . ARG A 1 106 ? 1.091 12.326 11.278 1.00 89.75 106 ARG A N 1
ATOM 830 C CA . ARG A 1 106 ? 0.618 12.267 12.670 1.00 89.75 106 ARG A CA 1
ATOM 831 C C . ARG A 1 106 ? -0.556 13.213 12.941 1.00 89.75 106 ARG A C 1
ATOM 833 O O . ARG A 1 106 ? -1.526 12.824 13.580 1.00 89.75 106 ARG A O 1
ATOM 840 N N . ASP A 1 107 ? -0.476 14.443 12.451 1.00 91.19 107 ASP A N 1
ATOM 841 C CA . ASP A 1 107 ? -1.515 15.457 12.634 1.00 91.19 107 ASP A CA 1
ATOM 842 C C . ASP A 1 107 ? -2.830 15.081 11.931 1.00 91.19 107 ASP A C 1
ATOM 844 O O . ASP A 1 107 ? -3.917 15.347 12.447 1.00 91.19 107 ASP A O 1
ATOM 848 N N . GLN A 1 108 ? -2.742 14.428 10.770 1.00 89.62 108 GLN A N 1
ATOM 849 C CA . GLN A 1 108 ? -3.896 13.867 10.076 1.00 89.62 108 GLN A CA 1
ATOM 850 C C . GLN A 1 108 ? -4.503 12.696 10.859 1.00 89.62 108 GLN A C 1
ATOM 852 O O . GLN A 1 108 ? -5.725 12.643 11.014 1.00 89.62 108 GLN A O 1
ATOM 857 N N . ASP A 1 109 ? -3.673 11.785 11.374 1.00 90.44 109 ASP A N 1
ATOM 858 C CA . ASP A 1 109 ? -4.129 10.664 12.200 1.00 90.44 109 ASP A CA 1
ATOM 859 C C . ASP A 1 109 ? -4.917 11.149 13.420 1.00 90.44 109 ASP A C 1
ATOM 861 O O . ASP A 1 109 ? -6.060 10.739 13.616 1.00 90.44 109 ASP A O 1
ATOM 865 N N . GLU A 1 110 ? -4.353 12.084 14.186 1.00 88.50 110 GLU A N 1
ATOM 866 C CA . GLU A 1 110 ? -4.971 12.635 15.398 1.00 88.50 110 GLU A CA 1
ATOM 867 C C . GLU A 1 110 ? -6.342 13.277 15.132 1.00 88.50 110 GLU A C 1
ATOM 869 O O . GLU A 1 110 ? -7.238 13.199 15.974 1.00 88.50 110 GLU A O 1
ATOM 874 N N . ARG A 1 111 ? -6.532 13.882 13.954 1.00 87.31 111 ARG A N 1
ATOM 875 C CA . ARG A 1 111 ? -7.787 14.550 13.577 1.00 87.31 111 ARG A CA 1
ATOM 876 C C . ARG A 1 111 ? -8.838 13.602 13.010 1.00 87.31 111 ARG A C 1
ATOM 878 O O . ARG A 1 111 ? -10.027 13.830 13.221 1.00 87.31 111 ARG A O 1
ATOM 885 N N . GLN A 1 112 ? -8.426 12.592 12.246 1.00 84.44 112 GLN A N 1
ATOM 886 C CA . GLN A 1 112 ? -9.335 11.820 11.394 1.00 84.44 112 GLN A CA 1
ATOM 887 C C . GLN A 1 112 ? -9.491 10.364 11.842 1.00 84.44 112 GLN A C 1
ATOM 889 O O . GLN A 1 112 ? -10.596 9.810 11.826 1.00 84.44 112 GLN A O 1
ATOM 894 N N . TYR A 1 113 ? -8.395 9.732 12.247 1.00 85.38 113 TYR A N 1
ATOM 895 C CA . TYR A 1 113 ? -8.303 8.284 12.358 1.00 85.38 113 TYR A CA 1
ATOM 896 C C . TYR A 1 113 ? -8.099 7.852 13.805 1.00 85.38 113 TYR A C 1
ATOM 898 O O . TYR A 1 113 ? -9.036 7.312 14.396 1.00 85.38 113 TYR A O 1
ATOM 906 N N . ASN A 1 114 ? -6.936 8.127 14.393 1.00 89.25 114 ASN A N 1
ATOM 907 C CA . ASN A 1 114 ? -6.557 7.756 15.753 1.00 89.25 114 ASN A CA 1
ATOM 908 C C . ASN A 1 114 ? -6.978 6.316 16.085 1.00 89.25 114 ASN A C 1
ATOM 910 O O . ASN A 1 114 ? -7.727 6.060 17.034 1.00 89.25 114 ASN A O 1
ATOM 914 N N . PHE A 1 115 ? -6.577 5.379 15.223 1.00 92.12 115 PHE A N 1
ATOM 915 C CA . PHE A 1 115 ? -6.984 3.988 15.365 1.00 92.12 115 PHE A CA 1
ATOM 916 C C . PHE A 1 115 ? -6.291 3.317 16.551 1.00 92.12 115 PHE A C 1
ATOM 918 O O . PHE A 1 115 ? -5.119 3.581 16.845 1.00 92.12 115 PHE A O 1
ATOM 925 N N . SER A 1 116 ? -7.020 2.409 17.196 1.00 93.88 116 SER A N 1
ATOM 926 C CA . SER A 1 116 ? -6.507 1.551 18.267 1.00 93.88 116 SER A CA 1
ATOM 927 C C . SER A 1 116 ? -6.112 0.176 17.731 1.00 93.88 116 SER A C 1
ATOM 929 O O . SER A 1 116 ? -6.752 -0.342 16.818 1.00 93.88 116 SER A O 1
ATOM 931 N N . ILE A 1 117 ? -5.091 -0.448 18.321 1.00 97.06 117 ILE A N 1
ATOM 932 C CA . ILE A 1 117 ? -4.768 -1.856 18.041 1.00 97.06 117 ILE A CA 1
ATOM 933 C C . ILE A 1 117 ? -5.988 -2.721 18.395 1.00 97.06 117 ILE A C 1
ATOM 935 O O . ILE A 1 117 ? -6.665 -2.478 19.394 1.00 97.06 117 ILE A O 1
ATOM 939 N N . GLY A 1 118 ? -6.297 -3.700 17.548 1.00 97.31 118 GLY A N 1
ATOM 940 C CA . GLY A 1 118 ? -7.491 -4.541 17.633 1.00 97.31 118 GLY A CA 1
ATOM 941 C C . GLY A 1 118 ? -8.750 -3.915 17.026 1.00 97.31 118 GLY A C 1
ATOM 942 O O . GLY A 1 118 ? -9.771 -4.592 16.908 1.00 97.31 118 GLY A O 1
ATOM 943 N N . GLN A 1 119 ? -8.710 -2.648 16.603 1.00 96.75 119 GLN A N 1
ATOM 944 C CA . GLN A 1 119 ? -9.862 -1.993 15.992 1.00 96.75 119 GLN A CA 1
ATOM 945 C C . GLN A 1 119 ? -10.154 -2.556 14.597 1.00 96.75 119 GLN A C 1
ATOM 947 O O . GLN A 1 119 ? -9.262 -2.659 13.753 1.00 96.75 119 GLN A O 1
ATOM 952 N N . ARG A 1 120 ? -11.434 -2.849 14.339 1.00 96.50 120 ARG A N 1
ATOM 953 C CA . ARG A 1 120 ? -11.944 -3.183 13.006 1.00 96.50 120 ARG A CA 1
ATOM 954 C C . ARG A 1 120 ? -12.114 -1.915 12.168 1.00 96.50 120 ARG A C 1
ATOM 956 O O . ARG A 1 120 ? -12.729 -0.948 12.619 1.00 96.50 120 ARG A O 1
ATOM 963 N N . ILE A 1 121 ? -11.593 -1.945 10.950 1.00 96.31 121 ILE A N 1
ATOM 964 C CA . ILE A 1 121 ? -11.636 -0.854 9.974 1.00 96.31 121 ILE A CA 1
ATOM 965 C C . ILE A 1 121 ? -11.960 -1.407 8.583 1.00 96.31 121 ILE A C 1
ATOM 967 O O . ILE A 1 121 ? -11.975 -2.620 8.366 1.00 96.31 121 ILE A O 1
ATOM 971 N N . PHE A 1 122 ? -12.199 -0.509 7.632 1.00 96.06 122 PHE A N 1
ATOM 972 C CA . PHE A 1 122 ? -12.470 -0.844 6.239 1.00 96.06 122 PHE A CA 1
ATOM 973 C C . PHE A 1 122 ? -11.482 -0.119 5.339 1.00 96.06 122 PHE A C 1
ATOM 975 O O . PHE A 1 122 ? -11.336 1.099 5.428 1.00 96.06 122 PHE A O 1
ATOM 982 N N . VAL A 1 123 ? -10.818 -0.879 4.478 1.00 96.69 123 VAL A N 1
ATOM 983 C CA . VAL A 1 123 ? -9.776 -0.414 3.568 1.00 96.69 123 VAL A CA 1
ATOM 984 C C . VAL A 1 123 ? -10.292 -0.503 2.140 1.00 96.69 123 VAL A C 1
ATOM 986 O O . VAL A 1 123 ? -10.786 -1.542 1.706 1.00 96.69 123 VAL A O 1
ATOM 989 N N . TYR A 1 124 ? -10.163 0.587 1.401 1.00 96.69 124 TYR A N 1
ATOM 990 C CA . TYR A 1 124 ? -10.437 0.657 -0.025 1.00 96.69 124 TYR A CA 1
ATOM 991 C C . TYR A 1 124 ? -9.179 1.118 -0.752 1.00 96.69 124 TYR A C 1
ATOM 993 O O . TYR A 1 124 ? -8.492 2.029 -0.296 1.00 96.69 124 TYR A O 1
ATOM 1001 N N . VAL A 1 125 ? -8.892 0.503 -1.892 1.00 96.81 125 VAL A N 1
ATOM 1002 C CA . VAL A 1 125 ? -7.842 0.948 -2.809 1.00 96.81 125 VAL A CA 1
ATOM 1003 C C . VAL A 1 125 ? -8.499 1.138 -4.171 1.00 96.81 125 VAL A C 1
ATOM 1005 O O . VAL A 1 125 ? -9.123 0.190 -4.656 1.00 96.81 125 VAL A O 1
ATOM 1008 N N . PRO A 1 126 ? -8.409 2.330 -4.784 1.00 96.19 126 PRO A N 1
ATOM 1009 C CA . PRO A 1 126 ? -8.905 2.530 -6.138 1.00 96.19 126 PRO A CA 1
ATOM 1010 C C . PRO A 1 126 ? -8.226 1.542 -7.103 1.00 96.19 126 PRO A C 1
ATOM 1012 O O . PRO A 1 126 ? -6.994 1.478 -7.109 1.00 96.19 126 PRO A O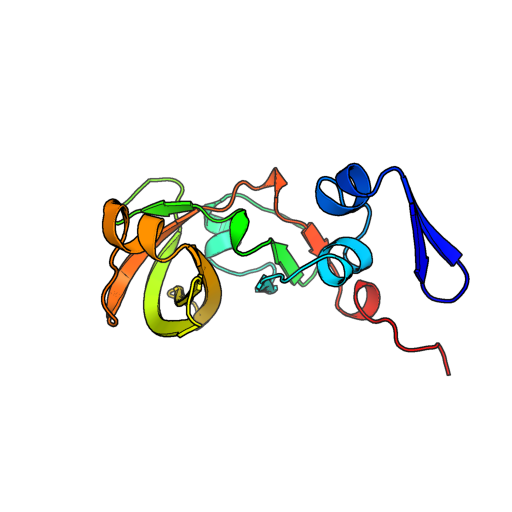 1
ATOM 1015 N N . PRO A 1 127 ? -8.975 0.756 -7.900 1.00 95.88 127 PRO A N 1
ATOM 1016 C CA . PRO A 1 127 ? -8.390 -0.249 -8.792 1.00 95.88 127 PRO A CA 1
ATOM 1017 C C . PRO A 1 127 ? -7.340 0.301 -9.767 1.00 95.88 127 PRO A C 1
ATOM 1019 O O . PRO A 1 127 ? -6.405 -0.407 -10.122 1.00 95.88 127 PRO A O 1
ATOM 1022 N N . GLU A 1 128 ? -7.458 1.565 -10.170 1.00 94.81 128 GLU A N 1
ATOM 1023 C CA . GLU A 1 128 ? -6.510 2.271 -11.036 1.00 94.81 128 GLU A CA 1
ATOM 1024 C C . GLU A 1 128 ? -5.136 2.529 -10.393 1.00 94.81 128 GLU A C 1
ATOM 1026 O O . GLU A 1 128 ? -4.165 2.786 -11.104 1.00 94.81 128 GLU A O 1
ATOM 1031 N N . CYS A 1 129 ? -5.042 2.448 -9.063 1.00 95.19 129 CYS A N 1
ATOM 1032 C CA . CYS A 1 129 ? -3.794 2.559 -8.305 1.00 95.19 129 CYS A CA 1
ATOM 1033 C C . CYS A 1 129 ? -3.108 1.200 -8.092 1.00 95.19 129 CYS A C 1
ATOM 1035 O O . CYS A 1 129 ? -2.049 1.137 -7.467 1.00 95.19 129 CYS A O 1
ATOM 1037 N N . ILE A 1 130 ? -3.710 0.109 -8.575 1.00 97.12 130 ILE A N 1
ATOM 1038 C CA . ILE A 1 130 ? -3.222 -1.254 -8.375 1.00 97.12 130 ILE A CA 1
ATOM 1039 C C . ILE A 1 130 ? -2.531 -1.741 -9.646 1.00 97.12 130 ILE A C 1
ATOM 1041 O O . ILE A 1 130 ? -3.057 -1.623 -10.753 1.00 97.12 130 ILE A O 1
ATOM 1045 N N . MET A 1 131 ? -1.357 -2.345 -9.484 1.00 97.19 131 MET A N 1
ATOM 1046 C CA . MET A 1 131 ? -0.586 -2.926 -10.577 1.00 97.19 131 MET A CA 1
ATOM 1047 C C . MET A 1 131 ? -0.352 -4.414 -10.333 1.00 97.19 131 MET A C 1
ATOM 1049 O O . MET A 1 131 ? 0.243 -4.800 -9.329 1.00 97.19 131 MET A O 1
ATOM 1053 N N . GLY A 1 132 ? -0.815 -5.256 -11.259 1.00 97.56 132 GLY A N 1
ATOM 1054 C CA . GLY A 1 132 ? -0.506 -6.685 -11.260 1.00 97.56 132 GLY A CA 1
ATOM 1055 C C . GLY A 1 132 ? 0.920 -6.943 -11.751 1.00 97.56 132 GLY A C 1
ATOM 1056 O O . GLY A 1 132 ? 1.366 -6.281 -12.686 1.00 97.56 132 GLY A O 1
ATOM 1057 N N . PHE A 1 133 ? 1.623 -7.900 -11.147 1.00 97.44 133 PHE A N 1
ATOM 1058 C CA . PHE A 1 133 ? 3.017 -8.201 -11.480 1.00 97.44 133 PHE A CA 1
ATOM 1059 C C . PHE A 1 133 ? 3.417 -9.646 -11.137 1.00 97.44 133 PHE A C 1
ATOM 1061 O O . PHE A 1 133 ? 2.764 -10.321 -10.342 1.00 97.44 133 PHE A O 1
ATOM 1068 N N . GLU A 1 134 ? 4.516 -10.102 -11.729 1.00 96.31 134 GLU A N 1
ATOM 1069 C CA . GLU A 1 134 ? 5.290 -11.277 -11.333 1.00 96.31 134 GLU A CA 1
ATOM 1070 C C . GLU A 1 134 ? 6.555 -10.857 -10.579 1.00 96.31 134 GLU A C 1
ATOM 1072 O O . GLU A 1 134 ? 7.167 -9.841 -10.903 1.00 96.31 134 GLU A O 1
ATOM 1077 N N . MET A 1 135 ? 7.016 -11.669 -9.623 1.00 92.00 135 MET A N 1
ATOM 1078 C CA . MET A 1 135 ? 8.174 -11.325 -8.777 1.00 92.00 135 MET A CA 1
ATOM 1079 C C . MET A 1 135 ? 9.440 -10.962 -9.574 1.00 92.00 135 MET A C 1
ATOM 1081 O O . MET A 1 135 ? 10.127 -10.001 -9.239 1.00 92.00 135 MET A O 1
ATOM 1085 N N . HIS A 1 136 ? 9.701 -11.633 -10.698 1.00 90.62 136 HIS A N 1
ATOM 1086 C CA . HIS A 1 136 ? 10.859 -11.331 -11.545 1.00 90.62 136 HIS A CA 1
ATOM 1087 C C . HIS A 1 136 ? 10.792 -9.950 -12.234 1.00 90.62 136 HIS A C 1
ATOM 1089 O O . HIS A 1 136 ? 11.821 -9.446 -12.683 1.00 90.62 136 HIS A O 1
ATOM 1095 N N . GLU A 1 137 ? 9.608 -9.327 -12.333 1.00 91.12 137 GLU A N 1
ATOM 1096 C CA . GLU A 1 137 ? 9.416 -7.988 -12.921 1.00 91.12 137 GLU A CA 1
ATOM 1097 C C . GLU A 1 137 ? 9.858 -6.866 -11.969 1.00 91.12 137 GLU A C 1
ATOM 1099 O O . GLU A 1 137 ? 10.069 -5.738 -12.408 1.00 91.12 137 GLU A O 1
ATOM 1104 N N . ILE A 1 138 ? 10.013 -7.157 -10.672 1.00 90.06 138 ILE A N 1
ATOM 1105 C CA . ILE A 1 138 ? 10.433 -6.186 -9.644 1.00 90.06 138 ILE A CA 1
ATOM 1106 C C . ILE A 1 138 ? 11.849 -6.436 -9.113 1.00 90.06 138 ILE A C 1
ATOM 1108 O O . ILE A 1 138 ? 12.319 -5.725 -8.214 1.00 90.06 138 ILE A O 1
ATOM 1112 N N . GLU A 1 139 ? 12.516 -7.465 -9.631 1.00 82.75 139 GLU A N 1
ATOM 1113 C CA . GLU A 1 139 ? 13.891 -7.814 -9.306 1.00 82.75 139 GLU A CA 1
ATOM 1114 C C . GLU A 1 139 ? 14.871 -7.029 -10.182 1.00 82.75 139 GLU A C 1
ATOM 1116 O O . GLU A 1 139 ? 14.829 -7.081 -11.411 1.00 82.75 139 GLU A O 1
ATOM 1121 N N . SER A 1 140 ? 15.811 -6.340 -9.535 1.00 68.00 140 SER A N 1
ATOM 1122 C CA . SER A 1 140 ? 16.956 -5.690 -10.184 1.00 68.00 140 SER A CA 1
ATOM 1123 C C . SER A 1 140 ? 18.178 -6.598 -10.316 1.00 68.00 140 SER A C 1
ATOM 1125 O O . SER A 1 140 ? 19.206 -6.147 -10.823 1.00 68.00 140 SER A O 1
ATOM 1127 N N . ALA A 1 141 ? 18.105 -7.852 -9.849 1.00 57.94 141 ALA A N 1
ATOM 1128 C CA . ALA A 1 141 ? 19.246 -8.758 -9.879 1.00 57.94 141 ALA A CA 1
ATOM 1129 C C . ALA A 1 141 ? 19.765 -8.907 -11.326 1.00 57.94 141 ALA A C 1
ATOM 1131 O O . ALA A 1 141 ? 18.945 -9.068 -12.248 1.00 57.94 141 ALA A O 1
ATOM 1132 N N . PRO A 1 142 ? 21.089 -8.812 -11.558 1.00 52.62 142 PRO A N 1
ATOM 1133 C CA . PRO A 1 142 ? 21.670 -9.075 -12.868 1.00 52.62 142 PRO A CA 1
ATOM 1134 C C . PRO A 1 142 ? 21.340 -10.505 -13.313 1.00 52.62 142 PRO A C 1
ATOM 1136 O O . PRO A 1 142 ? 21.284 -11.410 -12.484 1.00 52.62 142 PRO A O 1
ATOM 1139 N N . LEU A 1 143 ? 21.145 -10.717 -14.618 1.00 49.38 143 LEU A N 1
ATOM 1140 C CA . LEU A 1 143 ? 21.221 -12.069 -15.174 1.00 49.38 143 LEU A CA 1
ATOM 1141 C C . LEU A 1 143 ? 22.685 -12.511 -15.024 1.00 49.38 143 LEU A C 1
ATOM 1143 O O . LEU A 1 143 ? 23.563 -11.865 -15.599 1.00 49.38 143 LEU A O 1
ATOM 1147 N N . HIS A 1 144 ? 22.930 -13.510 -14.177 1.00 39.75 144 HIS A N 1
ATOM 1148 C CA . HIS A 1 144 ? 24.242 -14.139 -14.015 1.00 39.75 144 HIS A CA 1
ATOM 1149 C C . HIS A 1 144 ? 24.588 -15.015 -15.220 1.00 39.75 144 HIS A C 1
ATOM 1151 O O . HIS A 1 144 ? 23.657 -15.650 -15.769 1.00 39.75 144 HIS A O 1
#

Organism: Haematococcus lacustris (NCBI:txid44745)

InterPro domains:
  IPR008995 Molybdate/tungstate binding, C-terminal [SSF50331] (49-133)
  IPR013611 Transport-associated OB, type 2 [PF08402] (59-129)

Radius of gyration: 16.31 Å; chains: 1; bounding box: 44×30×39 Å